Protein AF-A0A8S0RGR3-F1 (afdb_monomer_lite)

Secondary structure (DSSP, 8-state):
-EEEE-TTS-EEEES-----HHHHHHHHHT-S-EEEEE-----HHHHHHHHHHHTTSTT--

Sequence (61 aa):
MIVIKLKSDGLWVHAPIGSTKECIQLVKELGAPVEYINLPTFAYKHKIFVGPFSRKFSKAQ

InterPro domains:
  IPR025638 Protein of unknown function DUF4336 [PF14234] (1-61)
  IPR025638 Protein of unknown function DUF4336 [PTHR33835] (1-61)

Foldseek 3Di:
DDWDQDPVRAIEAEQDADDDPVVLVVNVVSVHQHAEYDDPDPPPRRVVVSVVNCVSRVNHD

Organism: NCBI:txid158383

Radius of gyration: 10.69 Å; chains: 1; bounding box: 25×20×25 Å

Structure (mmCIF, N/CA/C/O backbone):
data_AF-A0A8S0RGR3-F1
#
_entry.id   AF-A0A8S0RGR3-F1
#
loop_
_atom_site.group_PDB
_atom_site.id
_atom_site.type_symbol
_atom_site.label_atom_id
_atom_site.label_alt_id
_atom_site.label_comp_id
_atom_site.label_asym_id
_atom_site.label_entity_id
_atom_site.label_seq_id
_atom_site.pdbx_PDB_ins_code
_atom_site.Cartn_x
_atom_site.Cartn_y
_atom_site.Cartn_z
_atom_site.occupancy
_atom_site.B_iso_or_equiv
_atom_site.auth_seq_id
_atom_site.auth_comp_id
_atom_site.auth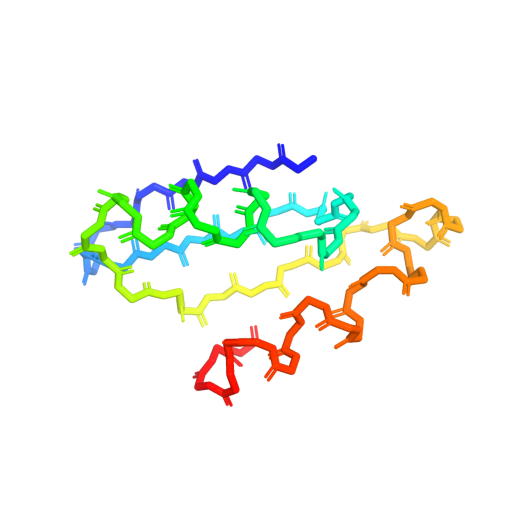_asym_id
_atom_site.auth_atom_id
_atom_site.pdbx_PDB_model_num
ATOM 1 N N . MET A 1 1 ? -2.184 3.912 -8.446 1.00 90.75 1 MET A N 1
ATOM 2 C CA . MET A 1 1 ? -2.361 3.760 -6.997 1.00 90.75 1 MET A CA 1
ATOM 3 C C . MET A 1 1 ? -3.680 4.384 -6.618 1.00 90.75 1 MET A C 1
ATOM 5 O O . MET A 1 1 ? -3.911 5.527 -6.986 1.00 90.75 1 MET A O 1
ATOM 9 N N . ILE A 1 2 ? -4.531 3.625 -5.942 1.00 95.31 2 ILE A N 1
ATOM 10 C CA . ILE A 1 2 ? -5.802 4.088 -5.379 1.00 95.31 2 ILE A CA 1
ATOM 11 C C . ILE A 1 2 ? -5.780 3.692 -3.904 1.00 95.31 2 ILE A C 1
ATOM 13 O O . ILE A 1 2 ? -5.336 2.589 -3.590 1.00 95.31 2 ILE A O 1
ATOM 17 N N . VAL A 1 3 ? -6.216 4.581 -3.014 1.00 96.75 3 VAL A N 1
ATOM 18 C CA . VAL A 1 3 ? -6.320 4.304 -1.577 1.00 96.75 3 VAL A CA 1
ATOM 19 C C . VAL A 1 3 ? -7.789 4.368 -1.188 1.00 96.75 3 VAL A C 1
ATOM 21 O O . VAL A 1 3 ? -8.461 5.352 -1.485 1.00 96.75 3 VAL A O 1
ATOM 24 N N . ILE A 1 4 ? -8.289 3.302 -0.571 1.00 97.88 4 ILE A N 1
ATOM 25 C CA . ILE A 1 4 ? -9.699 3.140 -0.211 1.00 97.88 4 ILE A CA 1
ATOM 26 C C . ILE A 1 4 ? -9.785 2.987 1.304 1.00 97.88 4 ILE A C 1
ATOM 28 O O . ILE A 1 4 ? -9.090 2.144 1.871 1.00 97.88 4 ILE A O 1
ATOM 32 N N . LYS A 1 5 ? -10.653 3.770 1.952 1.00 97.75 5 LYS A N 1
ATOM 33 C CA . LYS A 1 5 ? -10.997 3.558 3.360 1.00 97.75 5 LYS A CA 1
ATOM 34 C C . LYS A 1 5 ? -11.958 2.373 3.478 1.00 97.75 5 LYS A C 1
ATOM 36 O O . LYS A 1 5 ? -13.004 2.353 2.830 1.00 97.75 5 LYS A O 1
ATOM 41 N N . LEU A 1 6 ? -11.590 1.386 4.285 1.00 97.81 6 LEU A N 1
ATOM 42 C CA . LEU A 1 6 ? -12.382 0.189 4.542 1.00 97.81 6 LEU A CA 1
ATOM 43 C C . LEU A 1 6 ? -13.393 0.422 5.668 1.00 97.81 6 LEU A C 1
ATOM 45 O O . LEU A 1 6 ? -13.271 1.353 6.463 1.00 97.81 6 LEU A O 1
ATOM 49 N N . LYS A 1 7 ? -14.383 -0.473 5.768 1.00 97.25 7 LYS A N 1
ATOM 50 C CA . LYS A 1 7 ? -15.330 -0.492 6.897 1.00 97.25 7 LYS A CA 1
ATOM 51 C C . LYS A 1 7 ? -14.668 -0.859 8.233 1.00 97.25 7 LYS A C 1
ATOM 53 O O . LYS A 1 7 ? -15.251 -0.577 9.268 1.00 97.25 7 LYS A O 1
ATOM 58 N N . SER A 1 8 ? -13.485 -1.474 8.204 1.00 96.06 8 SER A N 1
ATOM 59 C CA . SER A 1 8 ? -12.645 -1.780 9.372 1.00 96.06 8 SER A CA 1
ATOM 60 C C . SER A 1 8 ? -11.861 -0.569 9.899 1.00 96.06 8 SER A C 1
ATOM 62 O O . SER A 1 8 ? -11.030 -0.725 10.785 1.00 96.06 8 SER A O 1
ATOM 64 N N . ASP A 1 9 ? -12.089 0.623 9.335 1.00 96.31 9 ASP A N 1
ATOM 65 C CA . ASP A 1 9 ? -11.321 1.851 9.573 1.00 96.31 9 ASP A CA 1
ATOM 66 C C . ASP A 1 9 ? -9.850 1.823 9.119 1.00 96.31 9 ASP A C 1
ATOM 68 O O . ASP A 1 9 ? -9.153 2.826 9.269 1.00 96.31 9 ASP A O 1
ATOM 72 N N . GLY A 1 10 ? -9.384 0.750 8.475 1.00 97.62 10 GLY A N 1
ATOM 73 C CA . GLY A 1 10 ? -8.096 0.724 7.784 1.00 97.62 10 GLY A CA 1
ATOM 74 C C . GLY A 1 10 ? -8.147 1.156 6.320 1.00 97.62 10 GLY A C 1
ATOM 75 O O . GLY A 1 10 ? -9.175 1.570 5.774 1.00 97.62 10 GLY A O 1
ATOM 76 N N . LEU A 1 11 ? -6.992 1.054 5.666 1.00 98.25 11 LEU A N 1
ATOM 77 C CA . LEU A 1 11 ? -6.777 1.443 4.278 1.00 98.25 11 LEU A CA 1
ATOM 78 C C . LEU A 1 11 ? -6.423 0.238 3.411 1.00 98.25 11 LEU A C 1
ATOM 80 O O . LEU A 1 11 ? -5.558 -0.571 3.752 1.00 98.25 11 LEU A O 1
ATOM 84 N N . TRP A 1 12 ? -7.026 0.193 2.228 1.00 98.12 12 TRP A N 1
ATOM 85 C CA . TRP A 1 12 ? -6.618 -0.676 1.134 1.00 98.12 12 TRP A CA 1
ATOM 86 C C . TRP A 1 12 ? -5.899 0.137 0.060 1.00 98.12 12 TRP A C 1
ATOM 88 O O . TRP A 1 12 ? -6.464 1.069 -0.515 1.00 98.12 12 TRP A O 1
ATOM 98 N N . VAL A 1 13 ? -4.650 -0.230 -0.233 1.00 97.19 13 VAL A N 1
ATOM 99 C CA . VAL A 1 13 ? -3.860 0.364 -1.314 1.00 97.19 13 VAL A CA 1
ATOM 100 C C . VAL A 1 13 ? -3.885 -0.555 -2.532 1.00 97.19 13 VAL A C 1
ATOM 102 O O . VAL A 1 13 ? -3.375 -1.673 -2.509 1.00 97.19 13 VAL A O 1
ATOM 105 N N . HIS A 1 14 ? -4.450 -0.066 -3.631 1.00 96.19 14 HIS A N 1
ATOM 106 C CA . HIS A 1 14 ? -4.576 -0.793 -4.887 1.00 96.19 14 HIS A CA 1
ATOM 107 C C . HIS A 1 14 ? -3.565 -0.295 -5.924 1.00 96.19 14 HIS A C 1
ATOM 109 O O . HIS A 1 14 ? -3.497 0.903 -6.220 1.00 96.19 14 HIS A O 1
ATOM 115 N N . ALA A 1 15 ? -2.809 -1.223 -6.517 1.00 95.12 15 ALA A N 1
ATOM 116 C CA . ALA A 1 15 ? -1.826 -0.958 -7.567 1.00 95.12 15 ALA A CA 1
ATOM 117 C C . ALA A 1 15 ? -0.863 0.191 -7.200 1.00 95.12 15 ALA A C 1
ATOM 119 O O . ALA A 1 15 ? -0.886 1.236 -7.872 1.00 95.12 15 ALA A O 1
ATOM 120 N N . PRO A 1 16 ? -0.048 0.053 -6.134 1.00 93.56 16 PRO A N 1
ATOM 121 C CA . PRO A 1 16 ? 0.907 1.085 -5.737 1.00 93.56 16 PRO A CA 1
ATOM 122 C C . PRO A 1 16 ? 1.827 1.454 -6.909 1.00 93.56 16 PRO A C 1
ATOM 124 O O . PRO A 1 16 ? 2.257 0.596 -7.683 1.00 93.56 16 PRO A O 1
ATOM 127 N N . ILE A 1 17 ? 2.071 2.753 -7.075 1.00 87.12 17 ILE A N 1
ATOM 128 C CA . ILE A 1 17 ? 2.952 3.321 -8.100 1.00 87.12 17 ILE A CA 1
ATOM 129 C C . ILE A 1 17 ? 3.873 4.272 -7.347 1.00 87.12 17 ILE A C 1
ATOM 131 O O . ILE A 1 17 ? 3.427 5.321 -6.893 1.00 87.12 17 ILE A O 1
ATOM 135 N N . GLY A 1 18 ? 5.135 3.890 -7.186 1.00 83.31 18 GLY A N 1
ATOM 136 C CA . GLY A 1 18 ? 6.105 4.659 -6.413 1.00 83.31 18 GLY A CA 1
ATOM 137 C C . GLY A 1 18 ? 6.051 4.399 -4.904 1.00 83.31 18 GLY A C 1
ATOM 138 O O . GLY A 1 18 ? 5.025 4.051 -4.330 1.00 83.31 18 GLY A O 1
ATOM 139 N N . SER A 1 19 ? 7.204 4.564 -4.260 1.00 87.25 19 SER A N 1
ATOM 140 C CA . SER A 1 19 ? 7.393 4.457 -2.807 1.00 87.25 19 SER A CA 1
ATOM 141 C C . SER A 1 19 ? 8.227 5.636 -2.291 1.00 87.25 19 SER A C 1
ATOM 143 O O . SER A 1 19 ? 9.158 5.454 -1.500 1.00 87.25 19 SER A O 1
ATOM 145 N N . THR A 1 20 ? 7.966 6.831 -2.829 1.00 93.75 20 THR A N 1
ATOM 146 C CA . THR A 1 20 ? 8.694 8.058 -2.471 1.00 93.75 20 THR A CA 1
ATOM 147 C C . THR A 1 20 ? 8.302 8.536 -1.075 1.00 93.75 20 THR A C 1
ATOM 149 O O . THR A 1 20 ? 7.299 8.092 -0.513 1.00 93.75 20 THR A O 1
ATOM 152 N N . LYS A 1 21 ? 9.091 9.438 -0.485 1.00 94.75 21 LYS A N 1
ATOM 153 C CA . LYS A 1 21 ? 8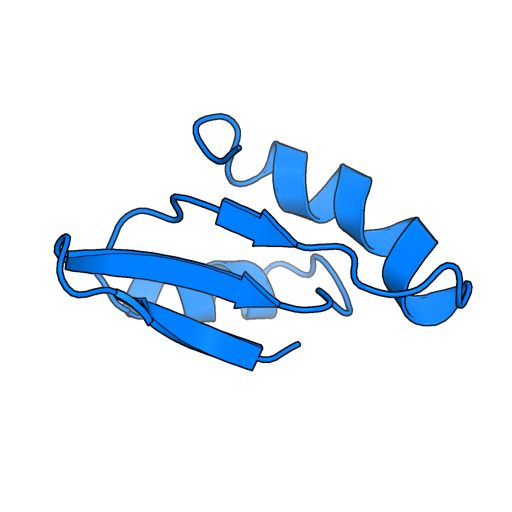.816 9.938 0.870 1.00 94.75 21 LYS A CA 1
ATOM 154 C C . LYS A 1 21 ? 7.482 10.682 0.928 1.00 94.75 21 LYS A C 1
ATOM 156 O O . LYS A 1 21 ? 6.708 10.455 1.850 1.00 94.75 21 LYS A O 1
ATOM 161 N N . GLU A 1 22 ? 7.202 11.488 -0.087 1.00 95.06 22 GLU A N 1
ATOM 162 C CA . GLU A 1 22 ? 5.997 12.304 -0.234 1.00 95.06 22 GLU A CA 1
ATOM 163 C C . GLU A 1 22 ? 4.762 11.405 -0.348 1.00 95.06 22 GLU A C 1
ATOM 165 O O . GLU A 1 22 ? 3.790 11.583 0.377 1.00 95.06 22 GLU A O 1
ATOM 170 N N . CYS A 1 23 ? 4.835 10.360 -1.181 1.00 93.69 23 CYS A N 1
ATOM 171 C CA . CYS A 1 23 ? 3.758 9.384 -1.333 1.00 93.69 23 CYS A CA 1
ATOM 172 C C . CYS A 1 23 ? 3.436 8.669 -0.013 1.00 93.69 23 CYS A C 1
ATOM 174 O O . CYS A 1 23 ? 2.270 8.497 0.334 1.00 93.69 23 CYS A O 1
ATOM 176 N N . ILE A 1 24 ? 4.462 8.232 0.722 1.00 95.56 24 ILE A N 1
ATOM 177 C CA . ILE A 1 24 ? 4.273 7.548 2.007 1.00 95.56 24 ILE A CA 1
ATOM 178 C C . ILE A 1 24 ? 3.699 8.505 3.053 1.00 95.56 24 ILE A C 1
ATOM 180 O O . ILE A 1 24 ? 2.859 8.095 3.851 1.00 95.56 24 ILE A O 1
ATOM 184 N N . GLN A 1 25 ? 4.136 9.764 3.047 1.00 96.56 25 GLN A N 1
ATOM 185 C CA . GLN A 1 25 ? 3.637 10.791 3.952 1.00 96.56 25 GLN A CA 1
ATOM 186 C C . GLN A 1 25 ? 2.148 11.076 3.713 1.00 96.56 25 GLN A C 1
ATOM 188 O O . GLN A 1 25 ? 1.375 11.017 4.664 1.00 96.56 25 GLN A O 1
ATOM 193 N N . LEU A 1 26 ? 1.725 11.239 2.454 1.00 95.69 26 LEU A N 1
ATOM 194 C CA . LEU A 1 26 ? 0.312 11.429 2.103 1.00 95.69 26 LEU A CA 1
ATOM 195 C C . LEU A 1 26 ? -0.574 10.273 2.586 1.00 95.69 26 LEU A C 1
ATOM 197 O O . LEU A 1 26 ? -1.665 10.501 3.095 1.00 95.69 26 LEU A O 1
ATOM 201 N N . VAL A 1 27 ? -0.110 9.022 2.472 1.00 95.88 27 VAL A N 1
ATOM 202 C CA . VAL A 1 27 ? -0.864 7.859 2.976 1.00 95.88 27 VAL A CA 1
ATOM 203 C C . VAL A 1 27 ? -0.955 7.873 4.506 1.00 95.88 27 VAL A C 1
ATOM 205 O O . VAL A 1 27 ? -1.994 7.519 5.055 1.00 95.88 27 VAL A O 1
ATOM 208 N N . LYS A 1 28 ? 0.104 8.295 5.207 1.00 95.62 28 LYS A N 1
ATOM 209 C CA . LYS A 1 28 ? 0.110 8.399 6.676 1.00 95.62 28 LYS A CA 1
ATOM 210 C C . LYS A 1 28 ? -0.808 9.506 7.195 1.00 95.62 28 LYS A C 1
ATOM 212 O O . LYS A 1 28 ? -1.427 9.328 8.240 1.00 95.62 28 LYS A O 1
ATOM 217 N N . GLU A 1 29 ? -0.914 10.616 6.472 1.00 97.62 29 GLU A N 1
ATOM 218 C CA . GLU A 1 29 ? -1.782 11.749 6.823 1.00 97.62 29 GLU A CA 1
ATOM 219 C C . GLU A 1 29 ? -3.276 11.397 6.784 1.00 97.62 29 GLU A C 1
ATOM 221 O O . GLU A 1 29 ? -4.073 12.064 7.437 1.00 97.62 29 GLU A O 1
ATOM 226 N N . LEU A 1 30 ? -3.657 10.298 6.119 1.00 96.62 30 LEU A N 1
ATOM 227 C CA . LEU A 1 30 ? -5.023 9.762 6.161 1.00 96.62 30 LEU A CA 1
ATOM 228 C C . LEU A 1 30 ? -5.425 9.210 7.542 1.00 96.62 30 LEU A C 1
ATOM 230 O O . LEU A 1 30 ? -6.598 8.912 7.754 1.00 96.62 30 LEU A O 1
ATOM 234 N N . GLY A 1 31 ? -4.478 9.055 8.476 1.00 96.31 31 GLY A N 1
ATOM 235 C CA . GLY A 1 31 ? -4.769 8.751 9.881 1.00 96.31 31 GLY A CA 1
ATOM 236 C C . GLY A 1 31 ? -5.288 7.336 10.157 1.00 96.31 31 GLY A C 1
ATOM 237 O O . GLY A 1 31 ? -5.824 7.090 11.233 1.00 96.31 31 GLY A O 1
ATOM 238 N N . ALA A 1 32 ? -5.128 6.407 9.212 1.00 97.31 32 ALA A N 1
ATOM 239 C CA . ALA A 1 32 ? -5.612 5.032 9.310 1.00 97.31 32 ALA A CA 1
ATOM 240 C C . ALA A 1 32 ? -4.502 4.013 8.976 1.00 97.31 32 ALA A C 1
ATOM 242 O O . ALA A 1 32 ? -3.615 4.308 8.166 1.00 97.31 32 ALA A O 1
ATOM 243 N N . PRO A 1 33 ? -4.512 2.811 9.585 1.00 97.38 33 PRO A N 1
ATOM 244 C CA . PRO A 1 33 ? -3.530 1.774 9.284 1.00 97.38 33 PRO A CA 1
ATOM 245 C C . PRO A 1 33 ? -3.736 1.220 7.869 1.00 97.38 33 PRO A C 1
ATOM 247 O O . PRO A 1 33 ? -4.863 0.992 7.441 1.00 97.38 33 PRO A O 1
ATOM 250 N N . VAL A 1 34 ? -2.648 0.956 7.142 1.00 97.88 34 VAL A N 1
ATOM 251 C CA . VAL A 1 34 ? -2.722 0.203 5.879 1.00 97.88 34 VAL A CA 1
ATOM 252 C C . VAL A 1 34 ? -2.881 -1.277 6.209 1.00 97.88 34 VAL A C 1
ATOM 254 O O . VAL A 1 34 ? -1.982 -1.867 6.804 1.00 97.88 34 VAL A O 1
ATOM 257 N N . GLU A 1 35 ? -4.018 -1.856 5.830 1.00 98.19 35 GLU A N 1
ATOM 258 C CA . GLU A 1 35 ? -4.341 -3.267 6.076 1.00 98.19 35 GLU A CA 1
ATOM 259 C C . GLU A 1 35 ? -3.955 -4.154 4.895 1.00 98.19 35 GLU A C 1
ATOM 2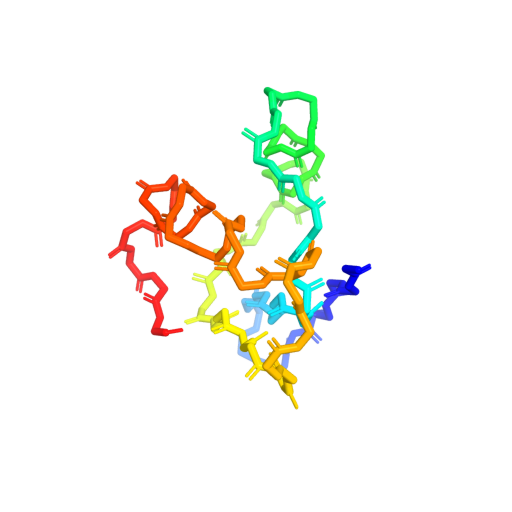61 O O . GLU A 1 35 ? -3.410 -5.232 5.100 1.00 98.19 35 GLU A O 1
ATOM 266 N N . TYR A 1 36 ? -4.194 -3.688 3.666 1.00 98.06 36 TYR A N 1
ATOM 267 C CA . TYR A 1 36 ? -3.997 -4.492 2.459 1.00 98.06 36 TYR A CA 1
ATOM 268 C C . TYR A 1 36 ? -3.248 -3.719 1.382 1.00 98.06 36 TYR A C 1
ATOM 270 O O . TYR A 1 36 ? -3.578 -2.563 1.082 1.00 98.06 36 TYR A O 1
ATOM 278 N N . ILE A 1 37 ? -2.293 -4.382 0.732 1.00 97.38 37 ILE A N 1
ATOM 279 C CA . ILE A 1 37 ? -1.577 -3.863 -0.435 1.00 97.38 37 ILE A CA 1
ATOM 280 C C . ILE A 1 37 ? -1.789 -4.826 -1.601 1.00 97.38 37 ILE A C 1
ATOM 282 O O . ILE A 1 37 ? -1.165 -5.876 -1.705 1.00 97.38 37 ILE A O 1
ATOM 286 N N . ASN A 1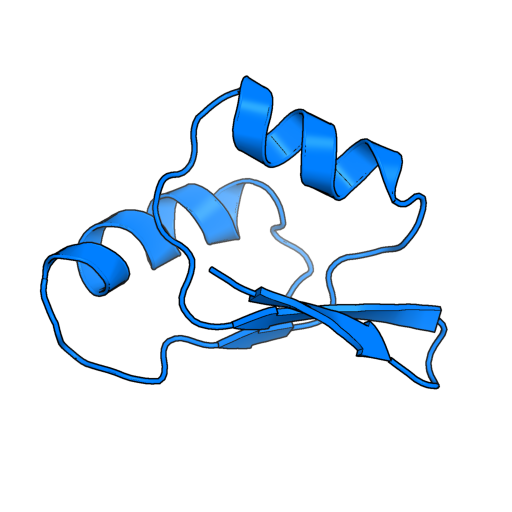 38 ? -2.654 -4.445 -2.538 1.00 96.50 38 ASN A N 1
ATOM 287 C CA . ASN A 1 38 ? -2.984 -5.296 -3.674 1.00 96.50 38 ASN A CA 1
ATOM 288 C C . ASN A 1 38 ? -2.157 -4.940 -4.914 1.00 96.50 38 ASN A C 1
ATOM 290 O O . ASN A 1 38 ? -2.177 -3.797 -5.386 1.00 96.50 38 ASN A O 1
ATOM 294 N N . LEU A 1 39 ? -1.503 -5.949 -5.495 1.00 95.62 39 LEU A N 1
ATOM 295 C CA . LEU A 1 39 ? -0.915 -5.894 -6.832 1.00 95.62 39 LEU A CA 1
ATOM 296 C C . LEU A 1 39 ? -1.860 -6.594 -7.831 1.00 95.62 39 LEU A C 1
ATOM 298 O O . LEU A 1 39 ? -1.743 -7.798 -8.037 1.00 95.62 39 LEU A O 1
ATOM 302 N N . PRO A 1 40 ? -2.775 -5.865 -8.496 1.00 95.56 40 PRO A N 1
ATOM 303 C CA . PRO A 1 40 ? -3.779 -6.465 -9.386 1.00 95.56 40 PRO A CA 1
ATOM 304 C C . PRO A 1 40 ? -3.235 -6.843 -10.771 1.00 95.56 40 PRO A C 1
ATOM 306 O O . PRO A 1 40 ? -3.972 -7.350 -11.610 1.00 95.56 40 PRO A O 1
ATOM 309 N N . THR A 1 41 ? -1.983 -6.502 -11.078 1.00 93.06 41 THR A N 1
ATOM 310 C CA . THR A 1 41 ? -1.415 -6.635 -12.421 1.00 93.06 41 THR A CA 1
ATOM 311 C C . THR A 1 41 ? 0.073 -6.941 -12.360 1.00 93.06 41 THR A C 1
ATOM 313 O O . 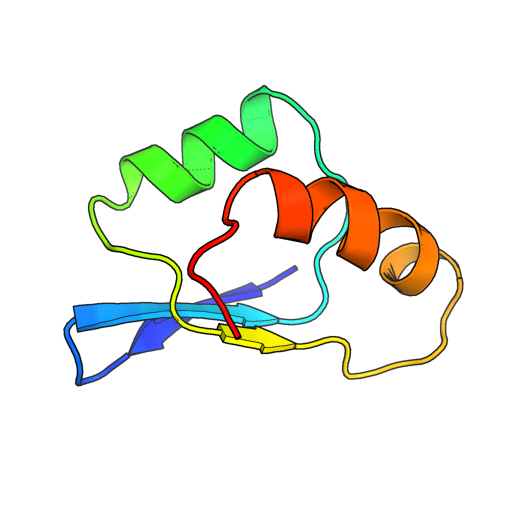THR A 1 41 ? 0.786 -6.464 -11.478 1.00 93.06 41 THR A O 1
ATOM 316 N N . PHE A 1 42 ? 0.567 -7.679 -13.352 1.00 92.69 42 PHE A N 1
ATOM 317 C CA . PHE A 1 42 ? 1.995 -7.934 -13.537 1.00 92.69 42 PHE A CA 1
ATOM 318 C C . PHE A 1 42 ? 2.725 -6.818 -14.290 1.00 92.69 42 PHE A C 1
ATOM 320 O O . PHE A 1 42 ? 3.932 -6.927 -14.513 1.00 92.69 42 PHE A O 1
ATOM 327 N N . ALA A 1 43 ? 2.029 -5.743 -14.675 1.00 91.94 43 ALA A N 1
ATOM 328 C CA . ALA A 1 43 ? 2.649 -4.620 -15.361 1.00 91.94 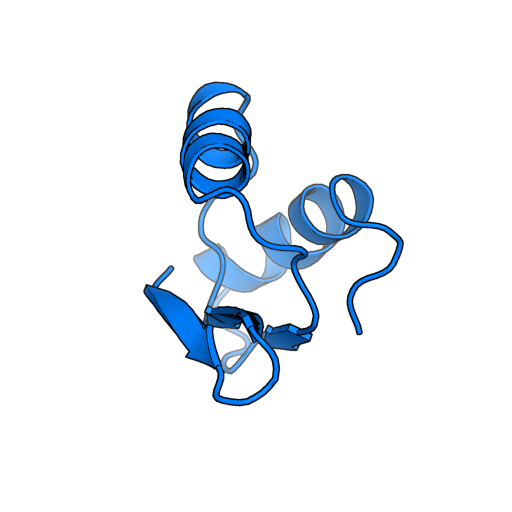43 ALA A CA 1
ATOM 329 C C . ALA A 1 43 ? 3.820 -4.052 -14.540 1.00 91.94 43 ALA A C 1
ATOM 331 O O . ALA A 1 43 ? 3.680 -3.700 -13.363 1.00 91.94 43 ALA A O 1
ATOM 332 N N . TYR A 1 44 ? 4.980 -3.947 -15.195 1.00 90.12 44 TYR A N 1
ATOM 333 C CA . TYR A 1 44 ? 6.268 -3.617 -14.579 1.00 90.12 44 TYR A CA 1
ATOM 334 C C . TYR A 1 44 ? 6.194 -2.400 -13.649 1.00 90.12 44 TYR A C 1
ATOM 336 O O . TYR A 1 44 ? 6.628 -2.463 -12.500 1.00 90.12 44 TYR A O 1
ATOM 344 N N . LYS A 1 45 ? 5.533 -1.334 -14.119 1.00 86.38 45 LYS A N 1
ATOM 345 C CA . LYS A 1 45 ? 5.343 -0.061 -13.409 1.00 86.38 45 LYS A CA 1
ATOM 346 C C . LYS A 1 45 ? 4.623 -0.163 -12.061 1.00 86.38 45 LYS A C 1
ATOM 348 O O . LYS A 1 45 ? 4.666 0.796 -11.308 1.00 86.38 45 LYS A O 1
ATOM 353 N N . HIS A 1 46 ? 3.951 -1.272 -11.761 1.00 90.44 46 HIS A N 1
ATOM 354 C CA . HIS A 1 46 ? 3.362 -1.538 -10.443 1.00 90.44 46 HIS A CA 1
ATOM 355 C C . HIS A 1 46 ? 4.183 -2.577 -9.676 1.00 90.44 46 HIS A C 1
ATOM 357 O O . HIS A 1 46 ? 4.435 -2.429 -8.480 1.00 90.44 46 HIS A O 1
ATOM 363 N N . LYS A 1 47 ? 4.661 -3.609 -10.384 1.00 91.88 47 LYS A N 1
ATOM 364 C CA . LYS A 1 47 ? 5.399 -4.730 -9.797 1.00 91.88 47 LYS A CA 1
ATOM 365 C C . LYS A 1 47 ? 6.700 -4.300 -9.118 1.00 91.88 47 LYS A C 1
ATOM 367 O O . LYS A 1 47 ? 7.005 -4.803 -8.043 1.00 91.88 47 LYS A O 1
ATOM 372 N N . ILE A 1 48 ? 7.452 -3.358 -9.689 1.00 94.44 48 ILE A N 1
ATOM 373 C CA . ILE A 1 48 ? 8.723 -2.929 -9.076 1.00 94.44 48 ILE A CA 1
ATOM 374 C C . ILE A 1 48 ? 8.535 -2.152 -7.769 1.00 94.44 48 ILE A C 1
ATOM 376 O O . ILE A 1 48 ? 9.428 -2.153 -6.924 1.00 94.44 48 ILE A O 1
ATOM 380 N N . PHE A 1 49 ? 7.381 -1.506 -7.580 1.00 93.25 49 PHE A N 1
ATOM 381 C CA . PHE A 1 49 ? 7.142 -0.652 -6.418 1.00 93.25 49 PHE A CA 1
ATOM 382 C C . PHE A 1 49 ? 6.425 -1.363 -5.276 1.00 93.25 49 PHE A C 1
ATOM 384 O O . PHE A 1 49 ? 6.561 -0.912 -4.141 1.00 93.25 49 PHE A O 1
ATOM 391 N N . VAL A 1 50 ? 5.725 -2.481 -5.522 1.00 94.44 50 VAL A N 1
ATOM 392 C CA . VAL A 1 50 ? 4.986 -3.173 -4.452 1.00 94.44 50 VAL A CA 1
ATOM 393 C C . VAL A 1 50 ? 5.904 -3.601 -3.306 1.00 94.44 50 VAL A C 1
ATOM 395 O O . VAL A 1 50 ? 5.569 -3.376 -2.149 1.00 94.44 50 VAL A O 1
ATOM 398 N N . GLY A 1 51 ? 7.098 -4.130 -3.595 1.00 94.31 51 GLY A N 1
ATOM 399 C CA . GLY A 1 51 ? 8.049 -4.559 -2.564 1.00 94.31 51 GLY A CA 1
ATOM 400 C C . GLY A 1 51 ? 8.558 -3.392 -1.705 1.00 94.31 51 GLY A C 1
ATOM 401 O O . GLY A 1 51 ? 8.378 -3.409 -0.486 1.00 94.31 51 GLY A O 1
ATOM 402 N N . PRO A 1 52 ? 9.183 -2.360 -2.307 1.00 95.19 52 PRO A N 1
ATOM 403 C CA . PRO A 1 52 ? 9.587 -1.144 -1.601 1.00 95.19 52 PRO A CA 1
ATOM 404 C C . PRO A 1 52 ? 8.465 -0.468 -0.809 1.00 95.19 52 PRO A C 1
ATOM 406 O O . PRO A 1 52 ? 8.708 -0.047 0.321 1.00 95.19 52 PRO A O 1
ATOM 409 N N . PHE A 1 53 ? 7.254 -0.392 -1.369 1.00 96.00 53 PHE A N 1
ATOM 410 C CA . PHE A 1 53 ? 6.090 0.194 -0.708 1.00 96.00 53 PHE A CA 1
ATOM 411 C C . PHE A 1 53 ? 5.648 -0.642 0.502 1.00 96.00 53 PHE A C 1
ATOM 413 O O . PHE A 1 53 ? 5.523 -0.104 1.599 1.00 96.00 53 PHE A O 1
ATOM 420 N N . SER A 1 54 ? 5.517 -1.963 0.344 1.00 95.50 54 SER A N 1
ATOM 421 C CA . SER A 1 54 ? 5.079 -2.869 1.421 1.00 95.50 54 SER A CA 1
ATOM 422 C C . SER A 1 54 ? 6.039 -2.872 2.608 1.00 95.50 54 SER A C 1
ATOM 424 O O . SER A 1 54 ? 5.610 -2.890 3.755 1.00 95.50 54 SER A O 1
ATOM 426 N N . ARG A 1 55 ? 7.350 -2.713 2.375 1.00 95.69 55 ARG A N 1
ATOM 427 C CA . ARG A 1 55 ? 8.326 -2.558 3.471 1.00 95.69 55 ARG A CA 1
ATOM 428 C C . ARG A 1 55 ? 8.103 -1.312 4.335 1.00 95.69 55 ARG A C 1
ATOM 430 O O . ARG A 1 55 ? 8.559 -1.288 5.473 1.00 95.69 55 ARG A O 1
ATOM 437 N N . LYS A 1 56 ? 7.441 -0.269 3.820 1.00 96.00 56 LYS A N 1
ATOM 438 C CA . LYS A 1 56 ? 7.084 0.929 4.605 1.00 96.00 56 LYS A CA 1
ATOM 439 C C . LYS A 1 56 ? 5.845 0.714 5.476 1.00 96.00 56 LYS A C 1
ATOM 441 O O . LYS A 1 56 ? 5.670 1.451 6.442 1.00 96.00 56 LYS A O 1
ATOM 446 N N . PHE A 1 57 ? 5.046 -0.303 5.163 1.00 95.88 57 PHE A N 1
ATOM 447 C CA . PHE A 1 57 ? 3.831 -0.697 5.869 1.00 95.88 57 PHE A CA 1
ATOM 448 C C . PHE A 1 57 ? 3.894 -2.192 6.200 1.00 95.88 57 PHE A C 1
ATOM 450 O O . PHE A 1 57 ? 3.068 -2.976 5.755 1.00 95.88 57 PHE A O 1
ATOM 457 N N . SER A 1 58 ? 4.895 -2.598 6.982 1.00 95.38 58 SER A N 1
ATOM 458 C CA . SER A 1 58 ? 5.228 -4.012 7.227 1.00 95.38 58 SER A CA 1
ATOM 459 C C . SER A 1 58 ? 4.144 -4.847 7.922 1.00 95.38 58 SER A C 1
ATOM 461 O O . SER A 1 58 ? 4.291 -6.061 8.010 1.00 95.38 58 SER A O 1
ATOM 463 N N . LYS A 1 59 ? 3.091 -4.208 8.447 1.00 96.00 59 LYS A N 1
ATOM 464 C CA . LYS A 1 59 ? 1.930 -4.876 9.052 1.00 96.00 59 LYS A CA 1
ATOM 465 C C . LYS A 1 59 ? 0.798 -5.148 8.054 1.00 96.00 59 LYS A C 1
ATOM 467 O O . LYS A 1 59 ? -0.139 -5.848 8.418 1.00 96.00 59 LYS A O 1
ATOM 472 N N . ALA A 1 60 ? 0.862 -4.569 6.855 1.00 96.31 60 ALA A N 1
ATOM 473 C CA . ALA A 1 60 ? -0.128 -4.789 5.810 1.00 96.31 60 ALA A CA 1
ATOM 474 C C . ALA A 1 60 ? 0.063 -6.171 5.171 1.00 96.31 60 ALA A C 1
ATOM 476 O O . ALA A 1 60 ? 1.199 -6.636 5.035 1.00 96.31 60 ALA A O 1
ATOM 477 N N . GLN A 1 61 ? -1.047 -6.788 4.771 1.00 94.06 61 GLN A N 1
ATOM 478 C CA . GLN A 1 61 ? -1.087 -8.041 4.021 1.00 94.06 61 GLN A CA 1
ATOM 479 C C . GLN A 1 61 ? -0.905 -7.810 2.516 1.00 94.06 61 GLN A C 1
ATOM 481 O O . GLN A 1 61 ? -1.453 -6.812 1.983 1.00 94.06 61 GLN A O 1
#

pLDDT: mean 94.91, std 3.06, range [83.31, 98.25]